Protein AF-A0A0A2U3W9-F1 (afdb_monomer_lite)

Secondary structure (DSSP, 8-state):
--HHHHHHHHHHH-TTS--HHHHHHHHHHTTEEEE--SSSS--EEEETTS-----------

Sequence (61 aa):
MSKIGKRFERLLQNPNDIKWDELLPILRSFDIYYDEPDGGSHWIVYHKNLDILAYQYTVIG

Foldseek 3Di:
DDPLVVLVVVCVVPVQPDDPVSCVVNCVVVQKDWDDDPDDPWIWIDHPPDPDPGDTDDRDD

pLDDT: mean 72.7, std 13.37, range [42.06, 85.19]

Structure (mmCIF, N/CA/C/O backbone):
data_AF-A0A0A2U3W9-F1
#
_entry.id   AF-A0A0A2U3W9-F1
#
loop_
_atom_site.group_PDB
_atom_site.id
_atom_site.type_symbol
_atom_site.label_atom_id
_atom_site.label_alt_id
_atom_site.label_comp_id
_atom_site.label_asym_id
_atom_site.label_entity_id
_atom_site.label_seq_id
_atom_site.pdbx_PDB_ins_code
_atom_site.Cartn_x
_atom_site.Cartn_y
_atom_site.Cartn_z
_atom_site.occupancy
_atom_site.B_iso_or_equiv
_atom_site.auth_seq_id
_atom_site.auth_comp_id
_atom_site.auth_asym_id
_atom_site.auth_atom_id
_atom_site.pdbx_PDB_model_num
ATOM 1 N N . MET A 1 1 ? -15.525 -9.925 9.629 1.00 63.78 1 MET A N 1
ATOM 2 C CA . MET A 1 1 ? -14.659 -9.165 8.700 1.00 63.78 1 MET A CA 1
ATOM 3 C C . MET A 1 1 ? -13.210 -9.578 8.863 1.00 63.78 1 MET A C 1
ATOM 5 O O . MET A 1 1 ? -12.750 -9.690 9.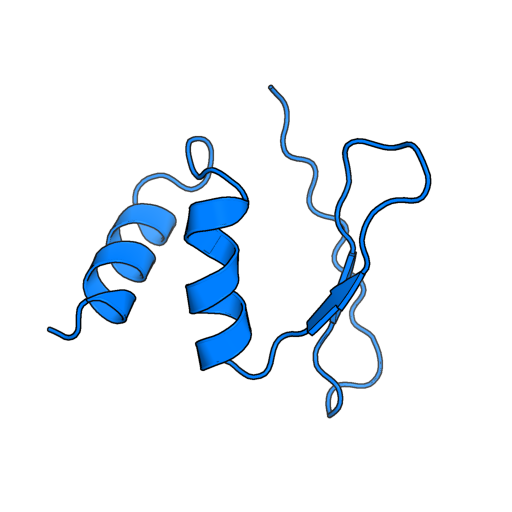998 1.00 63.78 1 MET A O 1
ATOM 9 N N . SER A 1 2 ? -12.501 -9.785 7.753 1.00 80.38 2 SER A N 1
ATOM 10 C CA . SER A 1 2 ? -11.055 -10.021 7.765 1.00 80.38 2 SER A CA 1
ATOM 11 C C . SER A 1 2 ? -10.304 -8.776 8.262 1.00 80.38 2 SER A C 1
ATOM 13 O O . SER A 1 2 ? -10.821 -7.656 8.215 1.00 80.38 2 SER A O 1
ATOM 15 N N . LYS A 1 3 ? -9.070 -8.958 8.748 1.00 78.94 3 LYS A N 1
ATOM 16 C CA . LYS A 1 3 ? -8.212 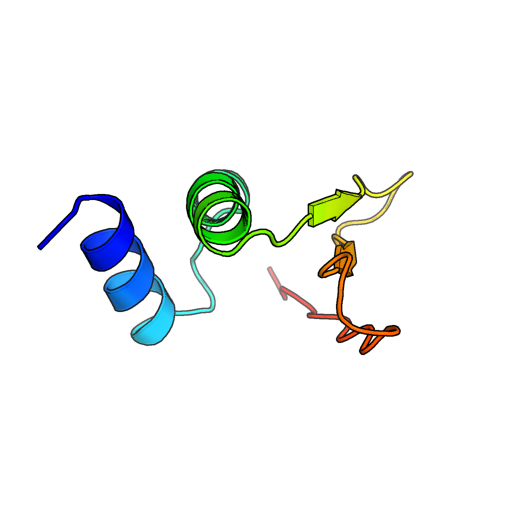-7.839 9.180 1.00 78.94 3 LYS A CA 1
ATOM 17 C C . LYS A 1 3 ? -7.969 -6.833 8.045 1.00 78.94 3 LYS A C 1
ATOM 19 O O . LYS A 1 3 ? -7.955 -5.636 8.306 1.00 78.94 3 LYS A O 1
ATOM 24 N N . ILE A 1 4 ? -7.832 -7.319 6.808 1.00 80.12 4 ILE A N 1
ATOM 25 C CA . ILE A 1 4 ? -7.658 -6.493 5.604 1.00 80.12 4 ILE A CA 1
ATOM 26 C C . ILE A 1 4 ? -8.936 -5.704 5.304 1.00 80.12 4 ILE A C 1
ATOM 28 O O . ILE A 1 4 ? -8.858 -4.498 5.106 1.00 80.12 4 ILE A O 1
ATOM 32 N N . GLY A 1 5 ? -10.115 -6.333 5.392 1.00 78.50 5 GLY A N 1
ATOM 33 C CA . GLY A 1 5 ? -11.391 -5.641 5.183 1.00 78.50 5 GLY A CA 1
ATOM 34 C C . GLY A 1 5 ? -11.601 -4.469 6.145 1.00 78.50 5 GLY A C 1
ATOM 35 O O . GLY A 1 5 ? -12.031 -3.404 5.725 1.00 78.50 5 GLY A O 1
ATOM 36 N N . LYS A 1 6 ? -11.213 -4.610 7.422 1.00 82.19 6 LYS A N 1
ATOM 37 C CA . LYS A 1 6 ? -11.299 -3.502 8.398 1.00 82.19 6 LYS A CA 1
ATOM 38 C C . LYS A 1 6 ? -10.369 -2.342 8.056 1.00 82.19 6 LYS A C 1
ATOM 40 O O . LYS A 1 6 ? -10.714 -1.193 8.303 1.00 82.19 6 LYS A O 1
ATOM 45 N N . ARG A 1 7 ? -9.183 -2.635 7.518 1.00 78.38 7 ARG A N 1
ATOM 46 C CA . ARG A 1 7 ? -8.243 -1.602 7.062 1.00 78.38 7 ARG A CA 1
ATOM 47 C C . ARG A 1 7 ? -8.766 -0.899 5.813 1.00 78.38 7 ARG A C 1
ATOM 49 O O . ARG A 1 7 ? -8.687 0.319 5.739 1.00 78.38 7 ARG A O 1
ATOM 56 N N . PHE A 1 8 ? -9.359 -1.655 4.894 1.00 81.81 8 PHE A N 1
ATOM 57 C CA . PHE A 1 8 ? -9.971 -1.109 3.689 1.00 81.81 8 PHE A CA 1
ATOM 58 C C . PHE A 1 8 ? -11.168 -0.202 4.003 1.00 81.81 8 PHE A C 1
ATOM 60 O O . PHE A 1 8 ? -11.249 0.899 3.477 1.00 81.81 8 PHE A O 1
ATOM 67 N N . GLU A 1 9 ? -12.053 -0.589 4.925 1.00 82.69 9 GLU A N 1
ATOM 68 C CA . GLU A 1 9 ? -13.154 0.289 5.351 1.00 82.69 9 GLU A CA 1
ATOM 69 C C . GLU A 1 9 ? -12.660 1.589 5.996 1.00 82.69 9 GLU A C 1
ATOM 71 O O . GLU A 1 9 ? -13.203 2.654 5.714 1.00 82.69 9 GLU A O 1
ATOM 76 N N . ARG A 1 10 ? -11.598 1.532 6.814 1.00 81.25 10 ARG A N 1
ATOM 77 C CA . ARG A 1 10 ? -10.985 2.746 7.381 1.00 81.25 10 ARG A CA 1
ATOM 78 C C . ARG A 1 10 ? -10.395 3.647 6.297 1.00 81.25 10 ARG A C 1
ATOM 80 O O . ARG A 1 10 ? -10.586 4.855 6.375 1.00 81.25 10 ARG A O 1
ATOM 87 N N . LEU A 1 11 ? -9.744 3.068 5.285 1.00 82.12 11 LEU A N 1
ATOM 88 C CA . LEU A 1 11 ? -9.253 3.803 4.116 1.00 82.12 11 LEU A CA 1
ATOM 89 C C . LEU A 1 11 ? -10.397 4.508 3.374 1.00 82.12 11 LEU A C 1
ATOM 91 O O . LEU A 1 11 ? -10.277 5.682 3.047 1.00 82.12 11 LEU A O 1
ATOM 95 N N . LEU A 1 12 ? -11.513 3.814 3.132 1.00 82.19 12 LEU A N 1
ATOM 96 C CA . LEU A 1 12 ? -12.670 4.394 2.443 1.00 82.19 12 LEU A CA 1
ATOM 97 C C . LEU A 1 12 ? -13.317 5.539 3.235 1.00 82.19 12 LEU A C 1
ATOM 99 O O . LEU A 1 12 ? -13.855 6.468 2.639 1.00 82.19 12 LEU A O 1
ATOM 103 N N . GLN A 1 13 ? -13.275 5.474 4.567 1.00 85.19 13 GLN A N 1
ATOM 104 C CA . GLN A 1 13 ? -13.823 6.514 5.439 1.00 85.19 13 GLN A CA 1
ATOM 105 C C . GLN A 1 13 ? -12.896 7.726 5.585 1.00 85.19 13 GLN A C 1
ATOM 107 O O . GLN A 1 13 ? -13.387 8.845 5.719 1.00 85.19 13 GLN A O 1
ATOM 112 N N . ASN A 1 14 ? -11.577 7.521 5.582 1.00 80.81 14 ASN A N 1
ATOM 113 C CA . ASN A 1 14 ? -10.593 8.596 5.681 1.00 80.81 14 ASN A CA 1
ATOM 114 C C . ASN A 1 14 ? -9.343 8.285 4.834 1.00 80.81 14 ASN A C 1
ATOM 116 O O . ASN A 1 14 ? -8.364 7.742 5.353 1.00 80.81 14 ASN A O 1
ATOM 120 N N . PRO A 1 15 ? -9.360 8.626 3.535 1.00 72.62 15 PRO A N 1
ATOM 121 C CA . PRO A 1 15 ? -8.281 8.276 2.615 1.00 72.62 15 PRO A CA 1
ATOM 122 C C . PRO A 1 15 ? -7.013 9.125 2.784 1.00 72.62 15 PRO A C 1
ATOM 124 O O . PRO A 1 15 ? -5.966 8.736 2.278 1.00 72.62 15 PRO A O 1
ATOM 127 N N . ASN A 1 16 ? -7.081 10.259 3.491 1.00 73.81 16 ASN A N 1
ATOM 128 C CA . ASN A 1 16 ? -5.967 11.209 3.588 1.00 73.81 16 ASN A CA 1
ATOM 129 C C . ASN A 1 16 ? -4.941 10.860 4.678 1.00 73.81 16 ASN A C 1
ATOM 131 O O . ASN A 1 16 ? -3.807 11.314 4.602 1.00 73.81 16 ASN A O 1
ATOM 135 N N . ASP A 1 17 ? -5.324 10.074 5.687 1.00 76.00 17 ASP A N 1
ATOM 136 C CA . ASP A 1 17 ? -4.485 9.796 6.868 1.00 76.00 17 ASP A CA 1
ATOM 137 C C . ASP A 1 17 ? -3.835 8.399 6.829 1.00 76.00 17 ASP A C 1
ATOM 139 O O . ASP A 1 17 ? -3.268 7.921 7.812 1.00 76.00 17 ASP A O 1
ATOM 143 N N . ILE A 1 18 ? -3.943 7.689 5.700 1.00 77.56 18 ILE A N 1
ATOM 144 C CA . ILE A 1 18 ? -3.366 6.351 5.598 1.00 77.56 18 ILE A CA 1
ATOM 145 C C . ILE A 1 18 ? -1.857 6.419 5.358 1.00 77.56 18 ILE A C 1
ATOM 147 O O . ILE A 1 18 ? -1.369 7.072 4.435 1.00 77.56 18 ILE A O 1
ATOM 151 N N . LYS A 1 19 ? -1.098 5.675 6.165 1.00 80.06 19 LYS A N 1
ATOM 152 C CA . LYS A 1 19 ? 0.335 5.487 5.930 1.00 80.06 19 LYS A CA 1
ATOM 153 C C . LYS A 1 19 ? 0.564 4.445 4.845 1.00 80.06 19 LYS A C 1
ATOM 155 O O . LYS A 1 19 ? -0.148 3.442 4.773 1.00 80.06 19 LYS A O 1
ATOM 160 N N . TRP A 1 20 ? 1.623 4.630 4.061 1.00 77.75 20 TRP A N 1
ATOM 161 C CA . TRP A 1 20 ? 1.982 3.708 2.984 1.00 77.75 20 TRP A CA 1
ATOM 162 C C . TRP A 1 20 ? 2.123 2.254 3.467 1.00 77.75 20 TRP A C 1
ATOM 164 O O . TRP A 1 20 ? 1.538 1.350 2.874 1.00 77.75 20 TRP A O 1
ATOM 174 N N . ASP A 1 21 ? 2.764 2.036 4.621 1.00 81.06 21 ASP A N 1
ATOM 175 C CA . ASP A 1 21 ? 2.919 0.712 5.247 1.00 81.06 21 ASP A CA 1
ATOM 176 C C . ASP A 1 21 ? 1.588 0.001 5.538 1.00 81.06 21 ASP A C 1
ATOM 178 O O . ASP A 1 21 ? 1.505 -1.231 5.540 1.00 81.06 21 ASP A O 1
ATOM 182 N N . GLU A 1 22 ? 0.522 0.762 5.800 1.00 79.62 22 GLU A N 1
ATOM 183 C CA . GLU A 1 22 ? -0.811 0.211 6.038 1.00 79.62 22 GLU A CA 1
ATOM 184 C C . GLU A 1 22 ? -1.542 -0.129 4.740 1.00 79.62 22 GLU A C 1
ATOM 186 O O . GLU A 1 22 ? -2.376 -1.044 4.742 1.00 79.62 22 GLU A O 1
ATOM 191 N N . LEU A 1 23 ? -1.194 0.562 3.653 1.00 81.88 23 LEU A N 1
ATOM 192 C CA . LEU A 1 23 ? -1.739 0.371 2.315 1.00 81.88 23 LEU A CA 1
ATOM 193 C C . LEU A 1 23 ? -1.092 -0.829 1.601 1.00 81.88 23 LEU A C 1
ATOM 195 O O . LEU A 1 23 ? -1.799 -1.588 0.941 1.00 81.88 23 LEU A O 1
ATOM 199 N N . LEU A 1 24 ? 0.207 -1.084 1.804 1.00 83.56 24 LEU A N 1
ATOM 200 C CA . LEU A 1 24 ? 0.945 -2.223 1.227 1.00 83.5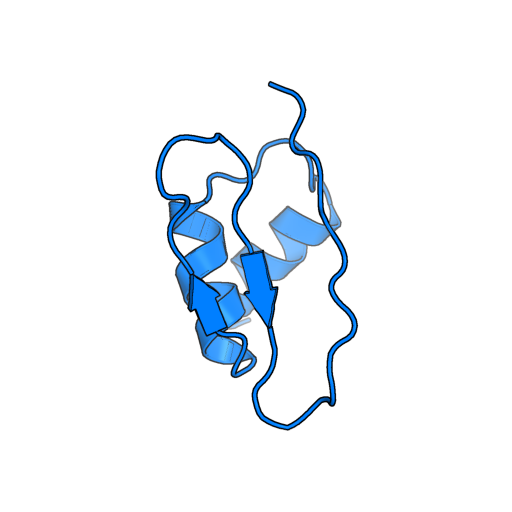6 24 LEU A CA 1
ATOM 201 C C . LEU A 1 24 ? 0.220 -3.588 1.303 1.00 83.56 24 LEU A C 1
ATOM 203 O O . LEU A 1 24 ? 0.083 -4.252 0.271 1.00 83.56 24 LEU A O 1
ATOM 207 N N . PRO A 1 25 ? -0.264 -4.054 2.474 1.00 84.69 25 PRO A N 1
ATOM 208 C CA . PRO A 1 25 ? -0.970 -5.332 2.563 1.00 84.69 25 PRO A CA 1
ATOM 209 C C . PRO A 1 25 ? -2.334 -5.317 1.863 1.00 84.69 25 PRO A C 1
ATOM 211 O O . PRO A 1 25 ? -2.807 -6.376 1.454 1.00 84.69 25 PRO A O 1
ATOM 214 N N . ILE A 1 26 ? -2.964 -4.146 1.718 1.00 84.25 26 ILE A N 1
ATOM 215 C CA . ILE A 1 26 ? -4.207 -3.991 0.958 1.00 84.25 26 ILE A CA 1
ATOM 216 C C . ILE A 1 26 ? -3.894 -4.145 -0.532 1.00 84.25 26 ILE A C 1
ATOM 218 O O . ILE A 1 26 ? -4.500 -4.996 -1.177 1.00 84.25 26 ILE A O 1
ATOM 222 N N . LEU A 1 27 ? -2.902 -3.415 -1.054 1.00 84.69 27 LEU A N 1
ATOM 223 C CA . LEU A 1 27 ? -2.490 -3.489 -2.463 1.00 84.69 27 LEU A CA 1
ATOM 224 C C . LEU A 1 27 ? -2.138 -4.925 -2.873 1.00 84.69 27 LEU A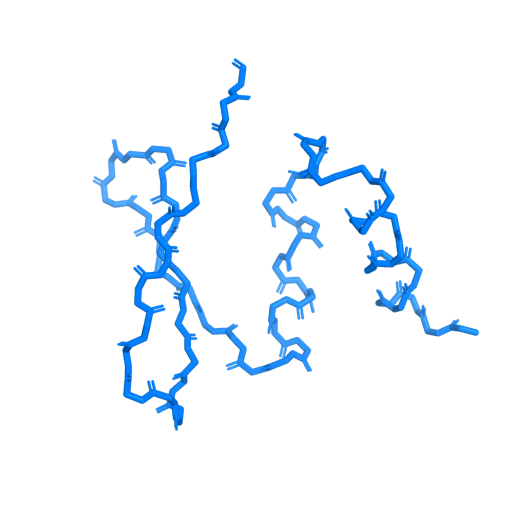 C 1
ATOM 226 O O . LEU A 1 27 ? -2.684 -5.437 -3.847 1.00 84.69 27 LEU A O 1
ATOM 230 N N . ARG A 1 28 ? -1.342 -5.628 -2.053 1.00 83.75 28 ARG A N 1
ATOM 231 C CA . ARG A 1 28 ? -1.014 -7.047 -2.284 1.00 83.75 28 ARG A CA 1
ATOM 232 C C . ARG A 1 28 ? -2.238 -7.961 -2.302 1.00 83.75 28 ARG A C 1
ATOM 234 O O . ARG A 1 28 ? -2.234 -8.943 -3.030 1.00 83.75 28 ARG A O 1
ATOM 241 N N . SER A 1 29 ? -3.270 -7.674 -1.506 1.00 85.12 29 SER A N 1
ATOM 242 C CA . SER A 1 29 ? -4.490 -8.497 -1.491 1.00 85.12 29 SER A CA 1
ATOM 243 C C . SER A 1 29 ? -5.336 -8.369 -2.762 1.00 85.12 29 SER A C 1
ATOM 245 O O . SER A 1 29 ? -6.163 -9.240 -3.018 1.00 85.12 29 SER A O 1
ATOM 247 N N . PHE A 1 30 ? -5.106 -7.316 -3.550 1.00 82.94 30 PHE A N 1
ATOM 248 C CA . PHE A 1 30 ? -5.769 -7.047 -4.827 1.00 82.94 30 PHE A CA 1
ATOM 249 C C . PHE A 1 30 ? -4.851 -7.266 -6.045 1.00 82.94 30 PHE A C 1
ATOM 251 O O . PHE A 1 30 ? -5.168 -6.774 -7.122 1.00 82.94 30 PHE A O 1
ATOM 258 N N . ASP A 1 31 ? -3.708 -7.948 -5.885 1.00 84.00 31 ASP A N 1
ATOM 259 C CA . ASP A 1 31 ? -2.680 -8.102 -6.935 1.00 84.00 31 ASP A CA 1
ATOM 260 C C . ASP A 1 31 ? -2.205 -6.765 -7.549 1.00 84.00 31 ASP A C 1
ATOM 262 O O . ASP A 1 31 ? -1.796 -6.679 -8.712 1.00 84.00 31 ASP A O 1
ATOM 266 N N . ILE A 1 32 ? -2.227 -5.700 -6.742 1.00 84.31 32 ILE A N 1
ATOM 267 C CA . ILE A 1 32 ? -1.668 -4.397 -7.096 1.00 84.31 32 ILE A CA 1
ATOM 268 C C . ILE A 1 32 ? -0.212 -4.360 -6.633 1.00 84.31 32 ILE A C 1
ATOM 270 O O . ILE A 1 32 ? 0.110 -4.554 -5.457 1.00 84.31 32 ILE A O 1
ATOM 274 N N . TYR A 1 33 ? 0.669 -4.096 -7.585 1.00 83.81 33 TYR A N 1
ATOM 275 C CA . TYR A 1 33 ? 2.098 -3.925 -7.399 1.00 83.81 33 TYR A CA 1
ATOM 276 C C . TYR A 1 33 ? 2.437 -2.444 -7.270 1.00 83.81 33 TYR A C 1
ATOM 278 O O . TYR A 1 33 ? 1.631 -1.570 -7.595 1.00 83.81 33 TYR A O 1
ATOM 286 N N . TYR A 1 34 ? 3.634 -2.170 -6.770 1.00 84.06 34 TYR A N 1
ATOM 287 C CA . TYR A 1 34 ? 4.133 -0.820 -6.593 1.00 84.06 34 TYR A CA 1
ATOM 288 C C . TYR A 1 34 ? 5.633 -0.777 -6.848 1.00 84.06 34 TYR A C 1
ATOM 290 O O . TYR A 1 34 ? 6.328 -1.751 -6.550 1.00 84.06 34 TYR A O 1
ATOM 298 N N . ASP A 1 35 ? 6.103 0.364 -7.339 1.00 82.00 35 ASP A N 1
ATOM 299 C CA . ASP A 1 35 ? 7.525 0.672 -7.448 1.00 82.00 35 ASP A CA 1
ATOM 300 C C . ASP A 1 35 ? 7.882 1.773 -6.443 1.00 82.00 35 ASP A C 1
ATOM 302 O O . ASP A 1 35 ? 7.124 2.730 -6.236 1.00 82.00 35 ASP A O 1
ATOM 306 N N . GLU A 1 36 ? 9.023 1.597 -5.779 1.00 77.56 36 GLU A N 1
ATOM 307 C CA . GLU A 1 36 ? 9.564 2.577 -4.842 1.00 77.56 36 GLU A CA 1
ATOM 308 C C . GLU A 1 36 ? 10.076 3.805 -5.610 1.00 77.56 36 GLU A C 1
ATOM 310 O O . GLU A 1 36 ? 10.709 3.651 -6.657 1.00 77.56 36 GLU A O 1
ATOM 315 N N . PRO A 1 37 ? 9.791 5.032 -5.145 1.00 77.69 37 PRO A N 1
ATOM 316 C CA . PRO A 1 37 ? 10.270 6.223 -5.825 1.00 77.69 37 PRO A CA 1
ATOM 317 C C . PRO A 1 37 ? 11.790 6.381 -5.692 1.00 77.69 37 PRO A C 1
ATOM 319 O O . PRO A 1 37 ? 12.319 6.421 -4.587 1.00 77.69 37 PRO A O 1
ATOM 322 N N . ASP A 1 38 ? 12.472 6.635 -6.810 1.00 71.31 38 ASP A N 1
ATOM 323 C CA . ASP A 1 38 ? 13.930 6.870 -6.894 1.00 71.31 38 ASP A CA 1
ATOM 324 C C . ASP A 1 38 ? 14.408 8.202 -6.255 1.00 71.31 38 ASP A C 1
ATOM 326 O O . ASP A 1 38 ? 15.548 8.631 -6.434 1.00 71.31 38 ASP A O 1
ATOM 330 N N . GLY A 1 39 ? 13.541 8.897 -5.508 1.00 69.50 39 GLY A N 1
ATOM 331 C CA . GLY A 1 39 ? 13.858 10.193 -4.889 1.00 69.50 39 GLY A CA 1
ATOM 332 C C . GLY A 1 39 ? 12.675 11.140 -4.652 1.00 69.50 39 GLY A C 1
ATOM 333 O O . GLY A 1 39 ? 12.890 12.315 -4.363 1.00 69.50 39 GLY A O 1
ATOM 334 N N . GLY A 1 40 ? 11.431 10.669 -4.789 1.00 67.69 40 GLY A N 1
ATOM 335 C CA . GLY A 1 40 ? 10.211 11.465 -4.598 1.00 67.69 40 GLY A CA 1
ATOM 336 C C . GLY A 1 40 ? 9.280 10.917 -3.512 1.00 67.69 40 GLY A C 1
ATOM 337 O O . GLY A 1 40 ? 9.477 9.825 -2.997 1.00 67.69 40 GLY A O 1
ATOM 338 N N . SER A 1 41 ? 8.226 11.666 -3.185 1.00 70.06 41 SER A N 1
ATOM 339 C CA . SER A 1 41 ? 7.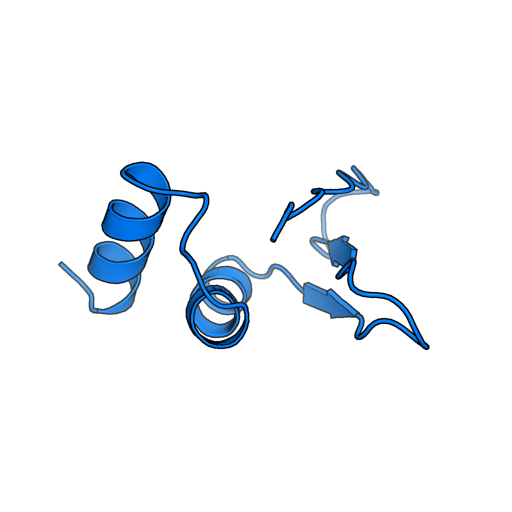163 11.244 -2.254 1.00 70.06 41 SER A CA 1
ATOM 340 C C . SER A 1 41 ? 6.002 10.498 -2.931 1.00 70.06 41 SER A C 1
ATOM 342 O O . SER A 1 41 ? 5.038 10.124 -2.266 1.00 70.06 41 SER A O 1
ATOM 344 N N . HIS A 1 42 ? 6.073 10.289 -4.249 1.00 70.81 42 HIS A N 1
ATOM 345 C CA . HIS A 1 42 ? 4.997 9.701 -5.045 1.00 70.81 42 HIS A CA 1
ATOM 346 C C . HIS A 1 42 ? 5.305 8.250 -5.390 1.00 70.81 42 HIS A C 1
ATOM 348 O O . HIS A 1 42 ? 6.232 7.973 -6.146 1.00 70.81 42 HIS A O 1
ATOM 354 N N . TRP A 1 43 ? 4.492 7.338 -4.873 1.00 75.94 43 TRP A N 1
ATOM 355 C CA . TRP A 1 43 ? 4.572 5.922 -5.204 1.00 75.94 43 TRP A CA 1
ATOM 356 C C . TRP A 1 43 ? 3.785 5.627 -6.478 1.00 75.94 43 TRP A C 1
ATOM 358 O O . TRP A 1 43 ? 2.674 6.131 -6.663 1.00 75.94 43 TRP A O 1
ATOM 368 N N . ILE A 1 44 ? 4.349 4.791 -7.347 1.00 78.19 44 ILE A N 1
ATOM 369 C CA . ILE A 1 44 ? 3.666 4.315 -8.553 1.00 78.19 44 ILE A CA 1
ATOM 370 C C . ILE A 1 44 ? 3.021 2.975 -8.216 1.00 78.19 44 ILE A C 1
ATOM 372 O O . ILE A 1 44 ? 3.695 2.080 -7.714 1.00 78.19 44 ILE A O 1
ATOM 376 N N . VAL A 1 45 ? 1.724 2.832 -8.494 1.00 83.06 45 VAL A N 1
ATOM 377 C CA . VAL A 1 45 ? 0.972 1.580 -8.320 1.00 83.06 45 VAL A CA 1
ATOM 378 C C . VAL A 1 45 ? 0.428 1.093 -9.654 1.00 83.06 45 VAL A C 1
ATOM 380 O O . VAL A 1 45 ? -0.025 1.893 -10.473 1.00 83.06 45 VAL A O 1
ATOM 383 N N . TYR A 1 46 ? 0.463 -0.217 -9.880 1.00 78.69 46 TYR A N 1
ATOM 384 C CA . TYR A 1 46 ? 0.018 -0.831 -11.130 1.00 78.69 46 TYR A CA 1
ATOM 385 C C . TYR A 1 46 ? -0.516 -2.245 -10.906 1.00 78.69 46 TYR A C 1
ATOM 387 O O . TYR A 1 46 ? -0.120 -2.946 -9.980 1.00 78.69 46 TYR A O 1
ATOM 395 N N . HIS A 1 47 ? -1.407 -2.697 -11.782 1.00 79.88 47 HIS A N 1
ATOM 396 C CA . HIS A 1 47 ? -1.912 -4.066 -11.778 1.00 79.88 47 HIS A CA 1
ATOM 397 C C . HIS A 1 47 ? -1.418 -4.771 -13.040 1.00 79.88 47 HIS A C 1
ATOM 399 O O . HIS A 1 47 ? -1.663 -4.293 -14.142 1.00 79.88 47 HIS A O 1
ATOM 405 N N . LYS A 1 48 ? -0.727 -5.910 -12.899 1.00 68.81 48 LYS A N 1
ATOM 406 C CA . LYS A 1 48 ? -0.024 -6.570 -14.022 1.00 68.81 48 LYS A CA 1
ATOM 407 C C . LYS A 1 48 ? -0.923 -6.984 -15.191 1.00 68.81 48 LYS A C 1
ATOM 409 O O . LYS A 1 48 ? -0.427 -7.100 -16.302 1.00 68.81 48 LYS A O 1
ATOM 414 N N . ASN A 1 49 ? -2.218 -7.197 -14.947 1.00 65.25 49 ASN A N 1
ATOM 415 C CA . ASN A 1 49 ? -3.180 -7.585 -15.988 1.00 65.25 49 ASN A CA 1
ATOM 416 C C . ASN A 1 49 ? -4.019 -6.416 -16.526 1.00 65.25 49 ASN A C 1
ATOM 418 O O . ASN A 1 49 ? -4.929 -6.637 -17.319 1.00 65.25 49 ASN A O 1
ATOM 422 N N . LEU A 1 50 ? -3.774 -5.191 -16.059 1.00 56.47 50 LEU A N 1
ATOM 423 C CA . LEU A 1 50 ? -4.375 -3.992 -16.629 1.00 56.47 50 LEU A CA 1
ATOM 424 C C . LEU A 1 50 ? -3.275 -3.284 -17.409 1.00 56.47 50 LEU A C 1
ATOM 426 O O . LEU A 1 50 ? -2.302 -2.830 -16.811 1.00 56.47 50 LEU A O 1
ATOM 430 N N . ASP A 1 51 ? -3.431 -3.198 -18.730 1.00 51.06 51 ASP A N 1
ATOM 431 C CA . ASP A 1 51 ? -2.672 -2.260 -19.558 1.00 51.06 51 ASP A CA 1
ATOM 432 C C . ASP A 1 51 ? -2.892 -0.845 -18.994 1.00 51.06 51 ASP A C 1
ATOM 434 O O . ASP A 1 51 ? -3.917 -0.209 -19.221 1.00 51.06 51 ASP A O 1
ATOM 438 N N . ILE A 1 52 ? -1.957 -0.437 -18.136 1.00 49.09 52 ILE A N 1
ATOM 439 C CA . ILE A 1 52 ? -1.617 0.903 -17.654 1.00 49.09 52 ILE A CA 1
ATOM 440 C C . ILE A 1 52 ? -2.793 1.899 -17.627 1.00 49.09 52 ILE A C 1
ATOM 442 O O . ILE A 1 52 ? -3.031 2.649 -18.570 1.00 49.09 52 ILE A O 1
ATOM 446 N N . LEU A 1 53 ? -3.432 2.028 -16.463 1.00 47.28 53 LEU A N 1
ATOM 447 C CA . LEU A 1 53 ? -4.010 3.303 -16.036 1.00 47.28 53 LEU A CA 1
ATOM 448 C C . LEU A 1 53 ? -3.155 3.821 -14.879 1.00 47.28 53 LEU A C 1
ATOM 450 O O . LEU A 1 53 ? -3.415 3.534 -13.712 1.00 47.28 53 LEU A O 1
ATOM 454 N N . ALA A 1 54 ? -2.078 4.530 -15.220 1.00 47.25 54 ALA A N 1
ATOM 455 C CA . ALA A 1 54 ? -1.221 5.212 -14.260 1.00 47.25 54 ALA A CA 1
ATOM 456 C C . ALA A 1 54 ? -2.001 6.372 -13.619 1.00 47.25 54 ALA A C 1
ATOM 458 O O . ALA A 1 54 ? -1.945 7.511 -14.078 1.00 47.25 54 ALA A O 1
ATOM 459 N N . TYR A 1 55 ? -2.768 6.083 -12.571 1.00 52.09 55 TYR A N 1
ATOM 460 C CA . TYR A 1 55 ? -3.343 7.119 -11.723 1.00 52.09 55 TYR A CA 1
ATOM 461 C C . TYR A 1 55 ? -2.274 7.563 -10.723 1.00 52.09 55 TYR A C 1
ATOM 463 O O . TYR A 1 55 ? -1.951 6.863 -9.766 1.00 52.09 55 TYR A O 1
ATOM 471 N N . GLN A 1 56 ? -1.686 8.726 -10.989 1.00 44.97 56 GLN A N 1
ATOM 472 C CA . GLN A 1 56 ? -0.765 9.403 -10.086 1.00 44.97 56 GLN A CA 1
ATOM 473 C C . GLN A 1 56 ? -1.589 9.975 -8.922 1.00 44.97 56 GLN A C 1
ATOM 475 O O . GLN A 1 56 ? -2.340 10.932 -9.104 1.00 44.97 56 GLN A O 1
ATOM 480 N N . TYR A 1 57 ? -1.511 9.363 -7.740 1.00 52.97 57 TYR A N 1
ATOM 481 C CA . TYR A 1 57 ? -2.165 9.891 -6.541 1.00 52.97 57 TYR A CA 1
ATOM 482 C C . TYR A 1 57 ? -1.192 10.793 -5.775 1.00 52.97 57 TYR A C 1
ATOM 484 O O . TYR A 1 57 ? -0.116 10.361 -5.364 1.00 52.97 57 TYR A O 1
ATOM 492 N N . THR A 1 58 ? -1.580 12.053 -5.579 1.00 42.06 58 THR A N 1
ATOM 493 C CA . THR A 1 58 ? -0.852 13.028 -4.759 1.00 42.06 58 THR A CA 1
ATOM 494 C C . THR A 1 58 ? -1.346 12.926 -3.317 1.00 42.06 58 THR A C 1
ATOM 496 O O . THR A 1 58 ? -2.464 13.346 -3.022 1.00 42.06 58 THR A O 1
ATOM 499 N N . VAL A 1 59 ? -0.532 12.378 -2.411 1.00 43.62 59 VAL A N 1
ATOM 500 C CA . VAL A 1 59 ? -0.772 12.498 -0.964 1.00 43.62 59 VAL A CA 1
ATOM 501 C C . VAL A 1 59 ? -0.115 13.800 -0.514 1.00 43.62 59 VAL A C 1
ATOM 503 O O . VAL A 1 59 ? 1.110 13.906 -0.490 1.00 43.62 59 VAL A O 1
ATOM 506 N N . ILE A 1 60 ? -0.931 14.818 -0.243 1.00 44.09 60 ILE A N 1
ATOM 507 C CA . ILE A 1 60 ? -0.472 16.104 0.291 1.00 44.09 60 ILE A CA 1
ATOM 508 C C . ILE A 1 60 ? -0.356 15.934 1.809 1.00 44.09 60 ILE A C 1
ATOM 510 O O . ILE A 1 60 ? -1.363 15.668 2.465 1.00 44.09 60 ILE A O 1
ATOM 514 N N . GLY A 1 61 ? 0.873 16.012 2.324 1.00 43.50 61 GLY A N 1
ATOM 515 C CA . GLY A 1 61 ? 1.171 16.053 3.760 1.00 43.50 61 GLY A CA 1
ATOM 516 C C . GLY A 1 61 ? 0.994 17.435 4.3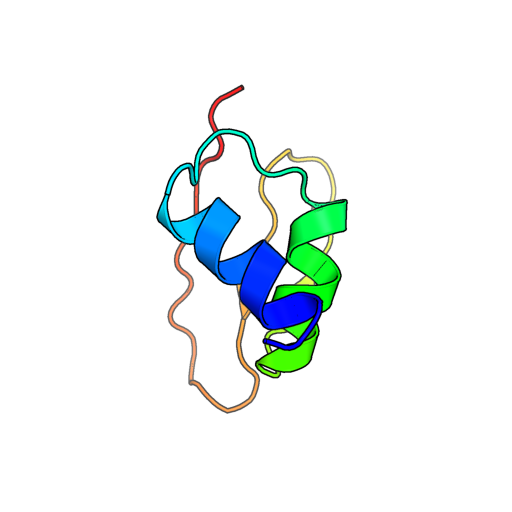71 1.00 43.50 61 GLY A C 1
ATOM 517 O O . GLY A 1 61 ? 0.935 18.423 3.604 1.00 43.50 61 GLY A O 1
#

Radius of gyration: 12.23 Å; chains: 1; bounding box: 29×26×29 Å